Protein AF-A0A7C4B8Q1-F1 (afdb_monomer)

Sequence (173 aa):
MIAVSVLEEVEELIRGVEERVKRLASPLPQEGLSNAGFVDGSYALEERRGAYLLALSVSSVVYGEGRVEKILPGSSRPLLWLLVPKSHGESRAGQLMTMLELLAAVDLVRRGLDAVVLDGSFTSEMMVPFGHARDVHEEAARLAGFRVEAAEEAGEKIYSFTVEAASRGEPLS

Foldseek 3Di:
DVVVVLVVVLVVLVVVVVVVCVVVDDDQDPVDFQKEKEKEKDKDWDDDDQKIWIWIFMWMWMDHPNDIDTDGPTPVDTDIDIGPRCPPVVLVNVVVNLVVRVVVQVVVVVVVGSYYHYPDDPSVSSCSCVPCVVVCVVVVCVVVVNPVVVVVVVVVVVVVVVVVCVVVVHDDD

pLDDT: mean 76.11, std 16.36, range [43.06, 96.5]

Structure (mmCIF, N/CA/C/O backbone):
data_AF-A0A7C4B8Q1-F1
#
_entry.id   AF-A0A7C4B8Q1-F1
#
loop_
_atom_site.group_PDB
_atom_site.id
_atom_site.type_symbol
_atom_site.label_atom_id
_atom_site.label_alt_id
_atom_site.label_comp_id
_atom_site.label_asym_id
_atom_site.label_entity_id
_atom_site.label_seq_id
_atom_site.pdbx_PDB_ins_code
_atom_site.Cartn_x
_atom_site.Cartn_y
_atom_site.Cartn_z
_atom_site.occupancy
_atom_site.B_iso_or_equiv
_atom_site.auth_seq_id
_atom_site.auth_comp_id
_atom_site.auth_asym_id
_atom_site.auth_atom_id
_atom_site.pdbx_PDB_model_num
ATOM 1 N N . MET A 1 1 ? 18.838 22.774 -14.726 1.00 44.06 1 MET A N 1
ATOM 2 C CA . MET A 1 1 ? 17.470 23.256 -15.012 1.00 44.06 1 MET A CA 1
ATOM 3 C C . MET A 1 1 ? 16.432 22.142 -14.937 1.00 44.06 1 MET A C 1
ATOM 5 O O . MET A 1 1 ? 15.428 22.378 -14.298 1.00 44.06 1 MET A O 1
ATOM 9 N N . ILE A 1 2 ? 16.684 20.934 -15.461 1.00 45.56 2 ILE A N 1
ATOM 10 C CA . ILE A 1 2 ? 15.725 19.802 -15.417 1.00 45.56 2 ILE A CA 1
ATOM 11 C C . ILE A 1 2 ? 15.373 19.348 -13.981 1.00 45.56 2 ILE A C 1
ATOM 13 O O . ILE A 1 2 ? 14.226 19.062 -13.683 1.00 45.56 2 ILE A O 1
ATOM 17 N N . ALA A 1 3 ? 16.336 19.338 -13.055 1.00 49.22 3 ALA A N 1
ATOM 18 C CA . ALA A 1 3 ? 16.083 18.903 -11.675 1.00 49.22 3 ALA A CA 1
ATOM 19 C C . ALA A 1 3 ? 15.172 19.848 -10.862 1.00 49.22 3 ALA A C 1
ATOM 21 O O . ALA A 1 3 ? 14.609 19.423 -9.861 1.00 49.22 3 ALA A O 1
ATOM 22 N N . VAL A 1 4 ? 15.046 21.117 -11.270 1.00 55.59 4 VAL A N 1
ATOM 23 C CA . VAL A 1 4 ? 14.194 22.099 -10.576 1.00 55.59 4 VAL A CA 1
ATOM 24 C C . VAL A 1 4 ? 12.736 21.925 -11.003 1.00 55.59 4 VAL A C 1
ATOM 26 O O . VAL A 1 4 ? 11.869 21.893 -10.141 1.00 55.59 4 VAL A O 1
ATOM 29 N N . SER A 1 5 ? 12.478 21.692 -12.295 1.00 68.25 5 SER A N 1
ATOM 30 C CA . SER A 1 5 ? 11.112 21.488 -12.796 1.00 68.25 5 SER A CA 1
ATOM 31 C C . SER A 1 5 ? 10.481 20.191 -12.283 1.00 68.25 5 SER A C 1
ATOM 33 O O . SER A 1 5 ? 9.308 20.175 -11.940 1.00 68.25 5 SER A O 1
ATOM 35 N N . VAL A 1 6 ? 11.263 19.111 -12.158 1.00 65.88 6 VAL A N 1
ATOM 36 C CA . VAL A 1 6 ? 10.760 17.839 -11.605 1.00 65.88 6 VAL A CA 1
ATOM 37 C C . VAL A 1 6 ? 10.381 17.985 -10.130 1.00 65.88 6 VAL A C 1
ATOM 39 O O . VAL A 1 6 ? 9.391 17.408 -9.694 1.00 65.88 6 VAL A O 1
ATOM 42 N N . LEU A 1 7 ? 11.145 18.762 -9.355 1.00 70.38 7 LEU A N 1
ATOM 43 C CA . LEU A 1 7 ? 10.826 19.009 -7.949 1.00 70.38 7 LEU A CA 1
ATOM 44 C C . LEU A 1 7 ? 9.509 19.789 -7.810 1.00 70.38 7 LEU A C 1
ATOM 46 O O . LEU A 1 7 ? 8.666 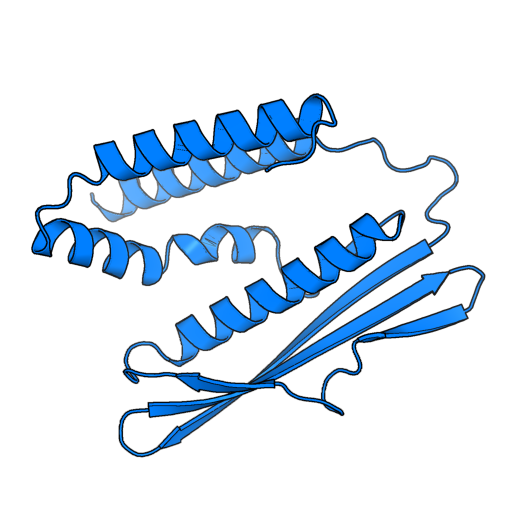19.419 -6.999 1.00 70.38 7 LEU A O 1
ATOM 50 N N . GLU A 1 8 ? 9.324 20.824 -8.631 1.00 77.75 8 GLU A N 1
ATOM 51 C CA . GLU A 1 8 ? 8.102 21.636 -8.658 1.00 77.75 8 GLU A CA 1
ATOM 52 C C . GLU A 1 8 ? 6.870 20.788 -9.024 1.00 77.75 8 GLU A C 1
ATOM 54 O O . GLU A 1 8 ? 5.860 20.844 -8.326 1.00 77.75 8 GLU A O 1
ATOM 59 N N . GLU A 1 9 ? 6.976 19.921 -10.036 1.00 74.50 9 GLU A N 1
ATOM 60 C CA . GLU A 1 9 ? 5.899 18.992 -10.413 1.00 74.50 9 GLU A CA 1
ATOM 61 C C . GLU A 1 9 ? 5.556 17.987 -9.300 1.00 74.50 9 GLU A C 1
ATOM 63 O O . GLU A 1 9 ? 4.383 17.684 -9.066 1.00 74.50 9 GLU A O 1
ATOM 68 N N . VAL A 1 10 ? 6.566 17.460 -8.598 1.00 71.25 10 VAL A N 1
ATOM 69 C CA . VAL A 1 10 ? 6.362 16.542 -7.464 1.00 71.25 10 VAL A CA 1
ATOM 70 C C . VAL A 1 10 ? 5.625 17.248 -6.330 1.00 71.25 10 VAL A C 1
ATOM 72 O O . VAL A 1 10 ? 4.672 16.697 -5.776 1.00 71.25 10 VAL A O 1
ATOM 75 N N . GLU A 1 11 ? 6.040 18.466 -5.986 1.00 79.88 11 GLU A N 1
ATOM 76 C CA . GLU A 1 11 ? 5.393 19.256 -4.940 1.00 79.88 11 GLU A CA 1
ATOM 77 C C . GLU A 1 11 ? 3.940 19.592 -5.290 1.00 79.88 11 GLU A C 1
ATOM 79 O O . GLU A 1 11 ? 3.065 19.503 -4.424 1.00 79.88 11 GLU A O 1
ATOM 84 N N . GLU A 1 12 ? 3.664 19.945 -6.548 1.00 81.94 12 GLU A N 1
ATOM 85 C CA . GLU A 1 12 ? 2.303 20.200 -7.022 1.00 81.94 12 GLU A CA 1
ATOM 86 C C . GLU A 1 12 ? 1.428 18.946 -6.955 1.00 81.94 12 GLU A C 1
ATOM 88 O O . GLU A 1 12 ? 0.301 19.021 -6.456 1.00 81.94 12 GLU A O 1
ATOM 93 N N . LEU A 1 13 ? 1.947 17.784 -7.369 1.00 77.44 13 LEU A N 1
ATOM 94 C CA . LEU A 1 13 ? 1.202 16.530 -7.283 1.00 77.44 13 LEU A CA 1
ATOM 95 C C . LEU A 1 13 ? 0.893 16.160 -5.829 1.00 77.44 13 LEU A C 1
ATOM 97 O O . LEU A 1 13 ? -0.260 15.870 -5.505 1.00 77.44 13 LEU A O 1
ATOM 101 N N . ILE A 1 14 ? 1.898 16.193 -4.944 1.00 77.00 14 ILE A N 1
ATOM 102 C CA . ILE A 1 14 ? 1.715 15.878 -3.520 1.00 77.00 14 ILE A CA 1
ATOM 103 C C . ILE A 1 14 ? 0.656 16.803 -2.923 1.00 77.00 14 ILE A C 1
ATOM 105 O O . ILE A 1 14 ? -0.288 16.329 -2.292 1.00 77.00 14 ILE A O 1
ATOM 109 N N . ARG A 1 15 ? 0.757 18.112 -3.181 1.00 81.75 15 ARG A N 1
ATOM 110 C CA . ARG A 1 15 ? -0.214 19.097 -2.694 1.00 81.75 15 ARG A CA 1
ATOM 111 C C . ARG A 1 15 ? -1.620 18.810 -3.220 1.00 81.75 15 ARG A C 1
ATOM 113 O O . ARG A 1 15 ? -2.575 18.826 -2.445 1.00 81.75 15 ARG A O 1
ATOM 120 N N . GLY A 1 16 ? -1.751 18.486 -4.506 1.00 81.88 16 GLY A N 1
ATOM 121 C CA . GLY A 1 16 ? -3.029 18.131 -5.122 1.00 81.88 16 GLY A CA 1
ATOM 122 C C . GLY A 1 16 ? -3.662 16.881 -4.502 1.00 81.88 16 GLY A C 1
ATOM 123 O O . GLY A 1 16 ? -4.867 16.863 -4.225 1.00 81.88 16 GLY A O 1
ATOM 124 N N . VAL A 1 17 ? -2.857 15.851 -4.222 1.00 75.88 17 VAL A N 1
ATOM 125 C CA . VAL A 1 17 ? -3.317 14.641 -3.527 1.00 75.88 17 VAL A CA 1
ATOM 126 C C . VAL A 1 17 ? -3.723 14.962 -2.091 1.00 75.88 17 VAL A C 1
ATOM 128 O O . VAL A 1 17 ? -4.809 14.563 -1.677 1.00 75.88 17 VAL A O 1
ATOM 131 N N . GLU A 1 18 ? -2.923 15.719 -1.340 1.00 79.69 18 GLU A N 1
ATOM 132 C CA . GLU A 1 18 ? -3.249 16.109 0.037 1.00 79.69 18 GLU A CA 1
ATOM 133 C C . GLU A 1 18 ? -4.562 16.893 0.126 1.00 79.69 18 GLU A C 1
ATOM 135 O O . GLU A 1 18 ? -5.408 16.608 0.976 1.00 79.69 18 GLU A O 1
ATOM 140 N N . GLU A 1 19 ? -4.769 17.870 -0.758 1.00 84.00 19 GLU A N 1
ATOM 141 C CA . GLU A 1 19 ? -6.019 18.633 -0.828 1.00 84.00 19 GLU A CA 1
ATOM 142 C C . GLU A 1 19 ? -7.214 17.743 -1.149 1.00 84.00 19 GLU A C 1
ATOM 144 O O . GLU A 1 19 ? -8.327 17.944 -0.655 1.00 84.00 19 GLU A O 1
ATOM 149 N N . ARG A 1 20 ? -7.004 16.735 -1.990 1.00 77.50 20 ARG A N 1
ATOM 150 C CA . ARG A 1 20 ? -8.047 15.779 -2.324 1.00 77.50 20 ARG A CA 1
ATOM 151 C C . ARG A 1 20 ? -8.360 14.836 -1.171 1.00 77.50 20 ARG A C 1
ATOM 153 O O . ARG A 1 20 ? -9.536 14.627 -0.886 1.00 77.50 20 ARG A O 1
ATOM 160 N N . VAL A 1 21 ? -7.341 14.328 -0.484 1.00 78.06 21 VAL A N 1
ATOM 161 C CA . VAL A 1 21 ? -7.503 13.531 0.736 1.00 78.06 21 VAL A CA 1
ATOM 162 C C . VAL A 1 21 ? -8.264 14.344 1.775 1.00 78.06 21 VAL A C 1
ATOM 164 O O . VAL A 1 21 ? -9.251 13.850 2.299 1.00 78.06 21 VAL A O 1
ATOM 167 N N . LYS A 1 22 ? -7.912 15.617 1.996 1.00 80.19 22 LYS A N 1
ATOM 168 C CA . LYS A 1 22 ? -8.648 16.509 2.911 1.00 80.19 22 LYS A CA 1
ATOM 169 C C . LYS A 1 22 ? -10.127 16.662 2.549 1.00 80.19 22 LYS A C 1
ATOM 171 O O . LYS A 1 22 ? -10.952 16.752 3.449 1.00 80.19 22 LYS A O 1
ATOM 176 N N . ARG A 1 23 ? -10.470 16.691 1.256 1.00 81.94 23 ARG A N 1
ATOM 177 C CA . ARG A 1 23 ? -11.867 16.781 0.788 1.00 81.94 23 ARG A CA 1
ATOM 178 C C . ARG A 1 23 ? -12.656 15.483 0.966 1.00 81.94 23 ARG A C 1
ATOM 180 O O . ARG A 1 23 ? -13.868 15.545 1.136 1.00 81.94 23 ARG A O 1
ATOM 187 N N . LEU A 1 24 ? -11.989 14.335 0.879 1.00 78.25 24 LEU A N 1
ATOM 188 C CA . LEU A 1 24 ? -12.612 13.011 0.992 1.00 78.25 24 LEU A CA 1
ATOM 189 C C . LEU A 1 24 ? -12.593 12.465 2.426 1.00 78.25 24 LEU A C 1
ATOM 191 O O . LEU A 1 24 ? -13.387 11.589 2.762 1.00 78.25 24 LEU A O 1
ATOM 195 N N . ALA A 1 25 ? -11.680 12.957 3.260 1.00 73.81 25 ALA A N 1
ATOM 196 C CA . ALA A 1 25 ? -11.513 12.514 4.629 1.00 73.81 25 ALA A CA 1
ATOM 197 C C . ALA A 1 25 ? -12.728 12.906 5.472 1.00 73.81 25 ALA A C 1
ATOM 199 O O . ALA A 1 25 ? -13.145 14.063 5.509 1.00 73.81 25 ALA A O 1
ATOM 200 N N . SER A 1 26 ? -13.265 11.925 6.192 1.00 69.25 26 SER A N 1
ATOM 201 C CA . SER A 1 26 ? -14.228 12.180 7.257 1.00 69.25 26 SER A CA 1
ATOM 202 C C . SER A 1 26 ? -13.481 12.458 8.566 1.00 69.25 26 SER A C 1
ATOM 204 O O . SER A 1 26 ? -12.404 11.894 8.780 1.00 69.25 26 SER A O 1
ATOM 206 N N . PRO A 1 27 ? -14.015 13.318 9.450 1.00 69.69 27 PRO A N 1
ATOM 207 C CA . PRO A 1 27 ? -13.464 13.491 10.788 1.00 69.69 27 PRO A CA 1
ATOM 208 C C . PRO A 1 27 ? -13.384 12.146 11.515 1.00 69.69 27 PRO A C 1
ATOM 210 O O . PRO A 1 27 ? -14.305 11.335 11.412 1.00 69.69 27 PRO A O 1
ATOM 213 N N . LEU A 1 28 ? -12.307 11.929 12.271 1.00 66.25 28 LEU A N 1
ATOM 214 C CA . LEU A 1 28 ? -12.210 10.758 13.139 1.00 66.25 28 LEU A CA 1
ATOM 215 C C . LEU A 1 28 ? -13.321 10.791 14.207 1.00 66.25 28 LEU A C 1
ATOM 217 O O . LEU A 1 28 ? -13.687 11.881 14.667 1.00 66.25 28 LEU A O 1
ATOM 221 N N . PRO A 1 29 ? -13.837 9.625 14.635 1.00 67.69 29 PRO A N 1
ATOM 222 C CA . PRO A 1 29 ? -14.802 9.552 15.725 1.00 67.69 29 PRO A CA 1
ATOM 223 C C . PRO A 1 29 ? -14.253 10.211 16.999 1.00 67.69 29 PRO A C 1
ATOM 225 O O . PRO A 1 29 ? -13.115 9.963 17.397 1.00 67.69 29 PRO A O 1
ATOM 228 N N . GLN A 1 30 ? -15.066 11.035 17.670 1.00 66.38 30 GLN A N 1
ATOM 229 C CA . GLN A 1 30 ? -14.659 11.693 18.923 1.00 66.38 30 GLN A CA 1
ATOM 230 C C . GLN A 1 30 ? -14.524 10.715 20.101 1.00 66.38 30 GLN A C 1
ATOM 232 O O . GLN A 1 30 ? -13.825 11.009 21.067 1.00 66.38 30 GLN A O 1
ATOM 237 N N . GLU A 1 31 ? -15.170 9.553 20.011 1.00 73.25 31 GLU A N 1
ATOM 238 C CA . GLU A 1 31 ? -15.180 8.505 21.039 1.00 73.25 31 GLU A CA 1
ATOM 239 C C . GLU A 1 31 ? -13.924 7.611 20.996 1.00 73.25 31 GLU A C 1
ATOM 241 O O . GLU A 1 31 ? -13.748 6.740 21.847 1.00 73.25 31 GLU A O 1
ATOM 246 N N . GLY A 1 32 ? -13.015 7.863 20.046 1.00 72.12 32 GLY A N 1
ATOM 247 C CA . GLY A 1 32 ? -11.850 7.024 19.777 1.00 72.12 32 GLY A CA 1
ATOM 248 C C . GLY A 1 32 ? -12.134 5.934 18.742 1.00 72.12 32 GLY A C 1
ATOM 249 O O . GLY A 1 32 ? -13.241 5.809 18.225 1.00 72.12 32 GLY A O 1
ATOM 250 N N . LEU A 1 33 ? -11.098 5.167 18.402 1.00 79.81 33 LEU A N 1
ATOM 251 C CA . LEU A 1 33 ? -11.187 4.067 17.439 1.00 79.81 33 LEU A CA 1
ATOM 252 C C . LEU A 1 33 ? -11.699 2.811 18.155 1.00 79.81 33 LEU A C 1
ATOM 254 O O . LEU A 1 33 ? -11.077 2.356 19.117 1.00 79.81 33 LEU A O 1
ATOM 258 N N . SER A 1 34 ? -12.811 2.247 17.685 1.00 84.94 34 SER A N 1
ATOM 259 C CA . SER A 1 34 ? -13.374 0.993 18.203 1.00 84.94 34 SER A CA 1
ATOM 260 C C . SER A 1 34 ? -12.674 -0.218 17.595 1.00 84.94 34 SER A C 1
ATOM 262 O O . SER A 1 34 ? -12.496 -1.246 18.256 1.00 84.94 34 SER A O 1
ATOM 264 N N . ASN A 1 35 ? -12.253 -0.089 16.337 1.00 90.38 35 ASN A N 1
ATOM 265 C CA . ASN A 1 35 ? -11.449 -1.078 15.644 1.00 90.38 35 ASN A CA 1
ATOM 266 C C . ASN A 1 35 ? -10.384 -0.412 14.750 1.00 90.38 35 ASN A C 1
ATOM 268 O O . ASN A 1 35 ? -10.514 0.728 14.310 1.00 90.38 35 ASN A O 1
ATOM 272 N N . ALA A 1 36 ? -9.281 -1.116 14.518 1.00 93.25 36 ALA A N 1
ATOM 273 C CA . ALA A 1 36 ? -8.200 -0.642 13.666 1.00 93.25 36 ALA A CA 1
ATOM 274 C C . ALA A 1 36 ? -7.542 -1.804 12.926 1.00 93.25 36 ALA A C 1
ATOM 276 O O . ALA A 1 36 ? -7.343 -2.888 13.478 1.00 93.25 36 ALA A O 1
ATOM 277 N N . GLY A 1 37 ? -7.204 -1.564 11.667 1.00 95.19 37 GLY A N 1
ATOM 278 C CA . GLY A 1 37 ? -6.475 -2.483 10.811 1.00 95.19 37 GLY A CA 1
ATOM 279 C C . GLY A 1 37 ? -5.000 -2.133 10.775 1.00 95.19 37 GLY A C 1
ATOM 280 O O . GLY A 1 37 ? -4.648 -0.959 10.766 1.00 95.19 37 GLY A O 1
ATOM 281 N N . PHE A 1 38 ? -4.144 -3.140 10.704 1.00 95.38 38 PHE A N 1
ATOM 282 C CA . PHE A 1 38 ? -2.709 -2.973 10.504 1.00 95.38 38 PHE A CA 1
ATOM 283 C C . PHE A 1 38 ? -2.295 -3.857 9.341 1.00 95.38 38 PHE A C 1
ATOM 285 O O . PHE A 1 38 ? -2.650 -5.040 9.315 1.00 95.38 38 PHE A O 1
ATOM 292 N N . VAL A 1 39 ? -1.579 -3.284 8.382 1.00 96.50 39 VAL A N 1
ATOM 293 C CA . VAL A 1 39 ? -1.104 -3.979 7.188 1.00 96.50 39 VAL A CA 1
ATOM 294 C C . VAL A 1 39 ? 0.395 -3.777 7.076 1.00 96.50 39 VAL A C 1
ATOM 296 O O . VAL A 1 39 ? 0.888 -2.662 7.223 1.00 96.50 39 VAL A O 1
ATOM 299 N N . ASP A 1 40 ? 1.085 -4.874 6.802 1.00 95.12 40 ASP A N 1
ATOM 300 C CA . ASP A 1 40 ? 2.517 -4.902 6.543 1.00 95.12 40 ASP A CA 1
ATOM 301 C C . ASP A 1 40 ? 2.804 -5.978 5.490 1.00 95.12 40 ASP A C 1
ATOM 303 O O . ASP A 1 40 ? 2.099 -6.996 5.390 1.00 95.12 40 ASP A O 1
ATOM 307 N N . GLY A 1 41 ? 3.827 -5.749 4.685 1.00 93.56 41 GLY A N 1
ATOM 308 C CA . GLY A 1 41 ? 4.216 -6.612 3.598 1.00 93.56 41 GLY A CA 1
ATOM 309 C C . GLY A 1 41 ? 5.720 -6.799 3.515 1.00 93.56 41 GLY A C 1
ATOM 310 O O . GLY A 1 41 ? 6.544 -6.032 3.995 1.00 93.56 41 GLY A O 1
ATOM 311 N N . SER A 1 42 ? 6.106 -7.917 2.922 1.00 93.94 42 SER A N 1
ATOM 312 C CA . SER A 1 42 ? 7.507 -8.222 2.669 1.00 93.94 42 SER A CA 1
ATOM 313 C C . SER A 1 42 ? 7.639 -9.061 1.419 1.00 93.94 42 SER A C 1
ATOM 315 O O . SER A 1 42 ? 6.749 -9.839 1.053 1.00 93.94 42 SER A O 1
ATOM 317 N N . TYR A 1 43 ? 8.787 -8.924 0.769 1.00 94.56 43 TYR A N 1
ATOM 318 C CA . TYR A 1 43 ? 9.102 -9.705 -0.407 1.00 94.56 43 TYR A CA 1
ATOM 319 C C . TYR A 1 43 ? 10.539 -10.213 -0.385 1.00 94.56 43 TYR A C 1
ATOM 321 O O . TYR A 1 43 ? 11.431 -9.613 0.210 1.00 94.56 43 TYR A O 1
ATOM 329 N N . ALA A 1 44 ? 10.751 -11.339 -1.059 1.00 94.75 44 ALA A N 1
ATOM 330 C CA . ALA A 1 44 ? 12.063 -11.893 -1.349 1.00 94.75 44 ALA A CA 1
ATOM 331 C C . ALA A 1 44 ? 12.228 -12.019 -2.864 1.00 94.75 44 ALA A C 1
ATOM 333 O O . ALA A 1 44 ? 11.320 -12.474 -3.563 1.00 94.75 44 ALA A O 1
ATOM 334 N N . LEU A 1 45 ? 13.395 -11.625 -3.363 1.00 93.75 45 LEU A N 1
ATOM 335 C CA . LEU A 1 45 ? 13.719 -11.590 -4.783 1.00 93.75 45 LEU A CA 1
ATOM 336 C C . LEU A 1 45 ? 14.973 -12.433 -5.040 1.00 93.75 45 LEU A C 1
ATOM 338 O O . LEU A 1 45 ? 15.994 -12.221 -4.396 1.00 93.75 45 LEU A O 1
ATOM 342 N N . GLU A 1 46 ? 14.909 -13.360 -5.996 1.00 94.44 46 GLU A N 1
ATOM 343 C CA . GLU A 1 46 ? 16.046 -14.191 -6.416 1.00 94.44 46 GLU A CA 1
ATOM 344 C C . GLU A 1 46 ? 16.236 -14.093 -7.937 1.00 94.44 46 GLU A C 1
ATOM 346 O O . GLU A 1 46 ? 15.329 -14.418 -8.710 1.00 94.44 46 GLU A O 1
ATOM 351 N N . GLU A 1 47 ? 17.420 -13.675 -8.399 1.00 90.25 47 GLU A N 1
ATOM 352 C CA . GLU A 1 47 ? 17.720 -13.624 -9.838 1.00 90.25 47 GLU A CA 1
ATOM 353 C C . GLU A 1 47 ? 17.961 -15.030 -10.400 1.00 90.25 47 GLU A C 1
ATOM 355 O O . GLU A 1 47 ? 18.790 -15.802 -9.911 1.00 90.25 47 GLU A O 1
ATOM 360 N N . ARG A 1 48 ? 17.281 -15.359 -11.502 1.00 85.50 48 ARG A N 1
ATOM 361 C CA . ARG A 1 48 ? 17.479 -16.601 -12.253 1.00 85.50 48 ARG A CA 1
ATOM 362 C C . ARG A 1 48 ? 17.457 -16.325 -13.753 1.00 85.50 48 ARG A C 1
ATOM 364 O O . ARG A 1 48 ? 16.416 -16.019 -14.319 1.00 85.50 48 ARG A O 1
ATOM 371 N N . ARG A 1 49 ? 18.605 -16.513 -14.419 1.00 79.50 49 ARG A N 1
ATOM 372 C CA . ARG A 1 49 ? 18.734 -16.584 -15.894 1.00 79.50 49 ARG A CA 1
ATOM 373 C C . ARG A 1 49 ? 17.940 -15.500 -16.655 1.00 79.50 49 ARG A C 1
ATOM 375 O O . ARG A 1 49 ? 17.201 -15.814 -17.580 1.00 79.50 49 ARG A O 1
ATOM 382 N N . GLY A 1 50 ? 18.095 -14.227 -16.283 1.00 78.38 50 GLY A N 1
ATOM 383 C CA . GLY A 1 50 ? 17.436 -13.115 -16.989 1.00 78.38 50 GLY A CA 1
ATOM 384 C C . GLY A 1 50 ? 16.022 -12.769 -16.505 1.00 78.38 50 GLY A C 1
ATOM 385 O O . GLY A 1 50 ? 15.408 -11.855 -17.056 1.00 78.38 50 GLY A O 1
ATOM 386 N N . ALA A 1 51 ? 15.535 -13.452 -15.471 1.00 85.12 51 ALA A N 1
ATOM 387 C CA . ALA A 1 51 ? 14.284 -13.187 -14.770 1.00 85.12 51 ALA A CA 1
ATOM 388 C C . ALA A 1 51 ? 14.532 -13.076 -13.259 1.00 85.12 51 ALA A C 1
ATOM 390 O O . ALA A 1 51 ? 15.573 -13.512 -12.763 1.00 85.12 51 ALA A O 1
ATOM 391 N N . TYR A 1 52 ? 13.550 -12.559 -12.527 1.00 88.31 52 TYR A N 1
ATOM 392 C CA . TYR A 1 52 ? 13.500 -12.701 -11.076 1.00 88.31 52 TYR A CA 1
ATOM 393 C C . TYR A 1 52 ? 12.375 -13.644 -10.658 1.00 88.31 52 TYR A C 1
ATOM 395 O O . TYR A 1 52 ? 11.254 -13.553 -11.162 1.00 88.31 52 TYR A O 1
ATOM 403 N N . LEU A 1 53 ? 12.678 -14.532 -9.715 1.00 93.94 53 LEU A N 1
ATOM 404 C CA . LEU A 1 53 ? 11.677 -15.234 -8.927 1.00 93.94 53 LEU A CA 1
ATOM 405 C C . LEU A 1 53 ? 11.369 -14.377 -7.700 1.00 93.94 53 LEU A C 1
ATOM 407 O O . LEU A 1 53 ? 12.268 -14.042 -6.931 1.00 93.94 53 LEU A O 1
ATOM 411 N N . LEU A 1 54 ? 10.103 -14.020 -7.545 1.00 94.94 54 LEU A N 1
ATOM 412 C CA . LEU A 1 54 ? 9.611 -13.132 -6.507 1.00 94.94 54 LEU A CA 1
ATOM 413 C C . LEU A 1 54 ? 8.657 -13.908 -5.597 1.00 94.94 54 LEU A C 1
ATOM 415 O O . LEU A 1 54 ? 7.750 -14.587 -6.077 1.00 94.94 54 LEU A O 1
ATOM 419 N N . ALA A 1 55 ? 8.860 -13.803 -4.289 1.00 95.75 55 ALA A N 1
ATOM 420 C CA . ALA A 1 55 ? 7.919 -14.259 -3.276 1.00 95.75 55 ALA A CA 1
ATOM 421 C C . ALA A 1 55 ? 7.410 -13.035 -2.513 1.00 95.75 55 ALA A C 1
ATOM 423 O O . ALA A 1 55 ? 8.203 -12.342 -1.886 1.00 95.75 55 ALA A O 1
ATOM 424 N N . LEU A 1 56 ? 6.108 -12.768 -2.586 1.00 94.94 56 LEU A N 1
ATOM 425 C CA . LEU A 1 56 ? 5.434 -11.640 -1.937 1.00 94.94 56 LEU A CA 1
ATOM 426 C C . LEU A 1 56 ? 4.569 -12.152 -0.790 1.00 94.94 56 LEU A C 1
ATOM 428 O O . LEU A 1 56 ? 3.944 -13.209 -0.894 1.00 94.94 56 LEU A O 1
ATOM 432 N N . SER A 1 57 ? 4.481 -11.394 0.291 1.00 95.50 57 SER A N 1
ATOM 433 C CA . SER A 1 57 ? 3.664 -11.735 1.448 1.00 95.50 57 SER A CA 1
ATOM 434 C C . SER A 1 57 ? 3.078 -10.467 2.048 1.00 95.50 57 SER A C 1
ATOM 436 O O . SER A 1 57 ? 3.832 -9.631 2.524 1.00 95.50 57 SER A O 1
ATOM 438 N N . VAL A 1 58 ? 1.748 -10.379 2.121 1.00 95.19 58 VAL A N 1
ATOM 439 C CA . VAL A 1 58 ? 1.047 -9.357 2.913 1.00 95.19 58 VAL A CA 1
ATOM 440 C C . VAL A 1 58 ? 0.443 -10.008 4.146 1.00 95.19 58 VAL A C 1
ATOM 442 O O . VAL A 1 58 ? -0.260 -11.020 4.050 1.00 95.19 58 VAL A O 1
ATOM 445 N N . SER A 1 59 ? 0.696 -9.416 5.305 1.00 95.06 59 SER A N 1
ATOM 446 C CA . SER A 1 59 ? 0.036 -9.739 6.559 1.00 95.06 59 SER A CA 1
ATOM 447 C C . SER A 1 59 ? -0.886 -8.592 6.944 1.00 95.06 59 SER A C 1
ATOM 449 O O . SER A 1 59 ? -0.536 -7.423 6.819 1.00 95.06 59 SER A O 1
ATOM 451 N N . SER A 1 60 ? -2.066 -8.928 7.451 1.00 95.38 60 SER A N 1
ATOM 452 C CA . SER A 1 60 ? -2.943 -7.930 8.040 1.00 95.38 60 SER A CA 1
ATOM 453 C C . SER A 1 60 ? -3.643 -8.466 9.272 1.00 95.38 60 SER A C 1
ATOM 455 O O . SER A 1 6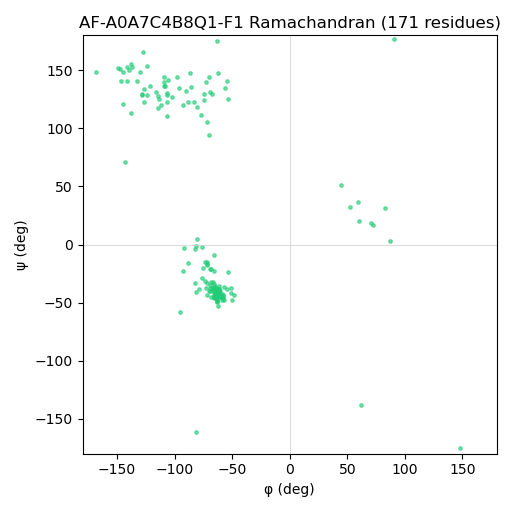0 ? -4.035 -9.639 9.337 1.00 95.38 60 SER A O 1
ATOM 457 N N . VAL A 1 61 ? -3.770 -7.597 10.267 1.00 95.19 61 VAL A N 1
ATOM 458 C CA . VAL A 1 61 ? -4.446 -7.889 11.528 1.00 95.19 61 VAL A CA 1
ATOM 459 C C . VAL A 1 61 ? -5.454 -6.797 11.840 1.00 95.19 61 VAL A C 1
ATOM 461 O O . VAL A 1 61 ? -5.261 -5.636 11.486 1.00 95.19 61 VAL A O 1
ATOM 464 N N . VAL A 1 62 ? -6.532 -7.180 12.509 1.00 95.75 62 VAL A N 1
ATOM 465 C CA . VAL A 1 62 ? -7.558 -6.271 13.008 1.00 95.75 62 VAL A CA 1
ATOM 466 C C . VAL A 1 62 ? -7.535 -6.331 14.522 1.00 95.75 62 VAL A C 1
ATOM 468 O O . VAL A 1 62 ? -7.587 -7.412 15.107 1.00 95.75 62 VAL A O 1
ATOM 471 N N . TYR A 1 63 ? -7.444 -5.167 15.150 1.00 92.44 63 TYR A N 1
ATOM 472 C CA . TYR A 1 63 ? -7.637 -5.004 16.578 1.00 92.44 63 TYR A CA 1
ATOM 473 C C . TYR A 1 63 ? -9.023 -4.416 16.829 1.00 92.44 63 TYR A C 1
ATOM 475 O O . TYR A 1 63 ? -9.357 -3.379 16.265 1.00 92.44 63 TYR A O 1
ATOM 483 N N . GLY A 1 64 ? -9.820 -5.062 17.674 1.00 90.75 64 GLY A N 1
ATOM 484 C CA . GLY A 1 64 ? -11.155 -4.598 18.053 1.00 90.75 64 GLY A CA 1
ATOM 485 C C . GLY A 1 64 ? -11.683 -5.391 19.243 1.00 90.75 64 GLY A C 1
ATOM 486 O O . GLY A 1 64 ? -11.311 -6.549 19.428 1.00 90.75 64 GLY A O 1
ATOM 487 N N . GLU A 1 65 ? -12.497 -4.759 20.093 1.00 86.38 65 GLU A N 1
ATOM 488 C CA . GLU A 1 65 ? -13.097 -5.400 21.283 1.00 86.38 65 GLU A CA 1
ATOM 489 C C . GLU A 1 65 ? -12.070 -6.109 22.201 1.00 86.38 65 GLU A C 1
ATOM 491 O O . GLU A 1 65 ? -12.346 -7.137 22.822 1.00 86.38 65 GLU A O 1
ATOM 496 N N . GLY A 1 66 ? -10.841 -5.580 22.266 1.00 85.06 66 GLY A N 1
ATOM 497 C CA . GLY A 1 66 ? -9.742 -6.156 23.050 1.00 85.06 66 GLY A CA 1
ATOM 498 C C . GLY A 1 66 ? -9.139 -7.442 22.470 1.00 85.06 66 GLY A C 1
ATOM 499 O O . GLY A 1 66 ? -8.458 -8.175 23.189 1.00 85.06 66 GLY A O 1
ATOM 500 N N . ARG A 1 67 ? -9.381 -7.745 21.190 1.00 91.50 67 ARG A N 1
ATOM 501 C CA . ARG A 1 67 ? -8.871 -8.934 20.493 1.00 91.50 67 ARG A CA 1
ATOM 502 C C . ARG A 1 67 ? -8.082 -8.551 19.249 1.00 91.50 67 ARG A C 1
ATOM 504 O O . ARG A 1 67 ? -8.325 -7.511 18.649 1.00 91.50 67 ARG A O 1
ATOM 511 N N . VAL A 1 68 ? -7.153 -9.428 18.868 1.00 92.75 68 VAL A N 1
ATOM 512 C CA . VAL A 1 68 ? -6.421 -9.355 17.599 1.00 92.75 68 VAL A CA 1
ATOM 513 C C . VAL A 1 68 ? -6.862 -10.523 16.727 1.00 92.75 68 VAL A C 1
ATOM 515 O O . VAL A 1 68 ? -6.689 -11.683 17.104 1.00 92.75 68 VAL A O 1
ATOM 518 N N . GLU A 1 69 ? -7.416 -10.218 15.561 1.00 94.00 69 GLU A N 1
ATOM 519 C CA . GLU A 1 69 ? -7.769 -11.190 14.532 1.00 94.00 69 GLU A CA 1
ATOM 520 C C . GLU A 1 69 ? -6.805 -11.066 13.352 1.00 94.00 69 GLU A C 1
ATOM 522 O O . GLU A 1 69 ? -6.489 -9.966 12.903 1.00 94.00 69 GLU A O 1
ATOM 527 N N . LYS A 1 70 ? -6.334 -12.198 12.826 1.00 92.88 70 LYS A N 1
ATOM 528 C CA . LYS A 1 70 ? -5.495 -12.223 11.628 1.00 92.88 70 LYS A CA 1
ATOM 529 C C . LYS A 1 70 ? -6.366 -12.406 10.388 1.00 92.88 70 LYS A C 1
ATOM 531 O O . LYS A 1 70 ? -7.029 -13.431 10.267 1.00 92.88 70 LYS A O 1
ATOM 536 N N . ILE A 1 71 ? -6.313 -11.448 9.462 1.00 93.56 71 ILE A N 1
ATOM 537 C CA . ILE A 1 71 ? -7.096 -11.468 8.219 1.00 93.56 71 ILE A CA 1
ATOM 538 C C . ILE A 1 71 ? -6.265 -12.056 7.083 1.00 93.56 71 ILE A C 1
ATOM 540 O O . ILE A 1 71 ? -6.640 -13.081 6.509 1.00 93.56 71 ILE A O 1
ATOM 544 N N . LEU A 1 72 ? -5.110 -11.451 6.781 1.00 90.75 72 LEU A N 1
ATOM 545 C CA . LEU A 1 72 ? -4.188 -11.993 5.789 1.00 90.75 72 LEU A CA 1
ATOM 546 C C . LEU A 1 72 ? -3.078 -12.823 6.446 1.00 90.75 72 LEU A C 1
ATOM 548 O O . LEU A 1 72 ? -2.487 -12.414 7.448 1.00 90.75 72 LEU A O 1
ATOM 552 N N . PRO A 1 73 ? -2.773 -14.007 5.887 1.00 83.75 73 PRO A N 1
ATOM 553 C CA . PRO A 1 73 ? -1.888 -14.987 6.504 1.00 83.75 73 PRO A CA 1
ATOM 554 C C . PRO A 1 73 ? -0.404 -14.583 6.505 1.00 83.75 73 PRO A C 1
ATOM 556 O O . PRO A 1 73 ? 0.364 -15.155 7.287 1.00 83.75 73 PRO A O 1
ATOM 559 N N . GLY A 1 74 ? 0.012 -13.611 5.692 1.00 88.56 74 GLY A N 1
ATOM 560 C CA . GLY A 1 74 ? 1.422 -13.272 5.523 1.00 88.56 74 GLY A CA 1
ATOM 561 C C . GLY A 1 74 ? 2.225 -14.439 4.951 1.00 88.56 74 GLY A C 1
ATOM 562 O O . GLY A 1 74 ? 1.764 -15.180 4.078 1.00 88.56 74 GLY A O 1
ATOM 563 N N . SER A 1 75 ? 3.421 -14.641 5.500 1.00 83.31 75 SER A N 1
ATOM 564 C CA . SER A 1 75 ? 4.436 -15.552 4.960 1.00 83.31 75 SER A CA 1
ATOM 565 C C . SER A 1 75 ? 4.057 -17.032 4.998 1.00 83.31 75 SER A C 1
ATOM 567 O O . SER A 1 75 ? 4.745 -17.850 4.394 1.00 83.31 75 SER A O 1
ATOM 569 N N . SER A 1 76 ? 2.956 -17.408 5.657 1.00 86.00 76 SER A N 1
ATOM 570 C CA . SER A 1 76 ? 2.454 -18.785 5.610 1.00 86.00 76 SER A CA 1
ATOM 571 C C . SER A 1 76 ? 1.787 -19.139 4.277 1.00 86.00 76 SER A C 1
ATOM 573 O O . SER A 1 76 ? 1.586 -20.322 3.999 1.00 86.00 76 SER A O 1
ATOM 575 N N . ARG A 1 77 ? 1.452 -18.142 3.443 1.00 87.19 77 ARG A N 1
ATOM 576 C CA . ARG A 1 77 ? 0.943 -18.322 2.074 1.00 87.19 77 ARG A CA 1
ATOM 577 C C . ARG A 1 77 ? 1.493 -17.231 1.141 1.00 87.19 77 ARG A C 1
ATOM 579 O O . ARG A 1 77 ? 0.734 -16.346 0.746 1.00 87.19 77 ARG A O 1
ATOM 586 N N . PRO A 1 78 ? 2.793 -17.270 0.794 1.00 91.12 78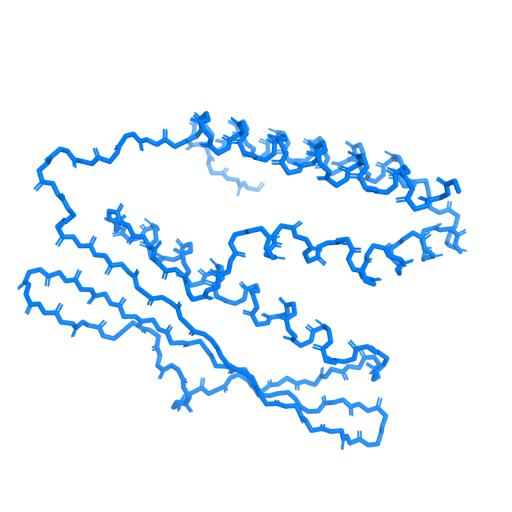 PRO A N 1
ATOM 587 C CA . PRO A 1 78 ? 3.375 -16.266 -0.081 1.00 91.12 78 PRO A CA 1
ATOM 588 C C . PRO A 1 78 ? 2.851 -16.426 -1.513 1.00 91.12 78 PRO A C 1
ATOM 590 O O . PRO A 1 78 ? 2.664 -17.542 -2.005 1.00 91.12 78 PRO A O 1
ATOM 593 N N . LEU A 1 79 ? 2.653 -15.304 -2.199 1.00 92.19 79 LEU A N 1
ATOM 594 C CA . LEU A 1 79 ? 2.393 -15.266 -3.631 1.00 92.19 79 LEU A CA 1
ATOM 595 C C . LEU A 1 79 ? 3.724 -15.396 -4.373 1.00 92.19 79 LEU A C 1
ATOM 597 O O . LEU A 1 79 ? 4.601 -14.543 -4.244 1.00 92.19 79 LEU A O 1
ATOM 601 N N . LEU A 1 80 ? 3.866 -16.459 -5.160 1.00 93.50 80 LEU A N 1
ATOM 602 C CA . LEU A 1 80 ? 5.019 -16.645 -6.035 1.00 93.50 80 LEU A CA 1
ATOM 603 C C . LEU A 1 80 ? 4.740 -16.018 -7.400 1.00 93.50 80 LEU A C 1
ATOM 605 O O . LEU A 1 80 ? 3.695 -16.266 -8.002 1.00 93.50 80 LEU A O 1
ATOM 609 N N . TRP A 1 81 ? 5.691 -15.238 -7.900 1.00 91.94 81 TRP A N 1
ATOM 610 C CA . TRP A 1 81 ? 5.588 -14.539 -9.173 1.00 91.94 81 TRP A CA 1
ATOM 611 C C . TRP A 1 81 ? 6.913 -14.578 -9.939 1.00 91.94 81 TRP A C 1
ATOM 613 O O . TRP A 1 81 ? 7.993 -14.616 -9.350 1.00 91.94 81 TRP A O 1
ATOM 623 N N . LEU A 1 82 ? 6.835 -14.557 -11.269 1.00 90.38 82 LEU A N 1
ATOM 624 C CA . LEU A 1 82 ? 7.998 -14.415 -12.143 1.00 90.38 82 LEU A CA 1
ATOM 625 C C . LEU A 1 82 ? 8.007 -13.018 -12.746 1.00 90.38 82 LEU A C 1
ATOM 627 O O . LEU A 1 82 ? 7.064 -12.613 -13.423 1.00 90.38 82 LEU A O 1
ATOM 631 N N . LEU A 1 83 ? 9.095 -12.289 -12.526 1.00 85.31 83 LEU A N 1
ATOM 632 C CA . LEU A 1 83 ? 9.248 -10.922 -12.994 1.00 85.31 83 LEU A CA 1
ATOM 633 C C . LEU A 1 83 ? 10.230 -10.883 -14.171 1.00 85.31 83 LEU A C 1
ATOM 635 O O . LEU A 1 83 ? 11.428 -11.144 -14.031 1.00 85.31 83 LEU A O 1
ATOM 639 N N . VAL A 1 84 ? 9.679 -10.597 -15.354 1.00 85.19 84 VAL A N 1
ATOM 640 C CA . VAL A 1 84 ? 10.367 -10.587 -16.654 1.00 85.19 84 VAL A CA 1
ATOM 641 C C . VAL A 1 84 ? 10.004 -9.292 -17.399 1.00 85.19 84 VAL A C 1
ATOM 643 O O . VAL A 1 84 ? 8.849 -8.871 -17.313 1.00 85.19 84 VAL A O 1
ATOM 646 N N . PRO A 1 85 ? 10.940 -8.625 -18.109 1.00 76.00 85 PRO A N 1
ATOM 647 C CA . PRO A 1 85 ? 12.396 -8.875 -18.138 1.00 76.00 85 PRO A CA 1
ATOM 648 C C . PRO A 1 85 ? 13.034 -8.651 -16.758 1.00 76.00 85 PRO A C 1
ATOM 650 O O . PRO A 1 85 ? 12.334 -8.218 -15.861 1.00 76.00 85 PRO A O 1
ATOM 653 N N . LYS A 1 86 ? 14.328 -8.916 -16.526 1.00 76.62 86 LYS A N 1
ATOM 654 C CA . LYS A 1 86 ? 14.947 -8.591 -15.218 1.00 76.62 86 LYS A CA 1
ATOM 655 C C . LYS A 1 86 ? 15.169 -7.097 -14.965 1.00 76.62 86 LYS A C 1
ATOM 657 O O . LYS A 1 86 ? 15.432 -6.703 -13.841 1.00 76.62 86 LYS A O 1
ATOM 662 N N . SER A 1 87 ? 15.104 -6.242 -15.978 1.00 74.00 87 SER A N 1
ATOM 663 C CA . SER A 1 87 ? 15.446 -4.823 -15.820 1.00 74.00 87 SER A CA 1
ATOM 664 C C . SER A 1 87 ? 14.649 -4.176 -14.679 1.00 74.00 87 SER A C 1
ATOM 666 O O . SER A 1 87 ? 13.423 -4.271 -14.663 1.00 74.00 87 SER A O 1
ATOM 668 N N . HIS A 1 88 ? 15.328 -3.549 -13.716 1.00 75.12 88 HIS A N 1
ATOM 669 C CA . HIS A 1 88 ? 14.692 -2.840 -12.590 1.00 75.12 88 HIS A CA 1
ATOM 670 C C . HIS A 1 88 ? 13.793 -3.734 -11.722 1.00 75.12 88 HIS A C 1
ATOM 672 O O . HIS A 1 88 ? 12.716 -3.327 -11.284 1.00 75.12 88 HIS A O 1
ATOM 678 N N . GLY A 1 89 ? 14.200 -4.990 -11.525 1.00 80.31 89 GLY A N 1
ATOM 679 C CA . GLY A 1 89 ? 13.375 -5.965 -10.822 1.00 80.31 89 GLY A CA 1
ATOM 680 C C . GLY A 1 89 ? 13.112 -5.640 -9.359 1.00 80.31 89 GLY A C 1
ATOM 681 O O . GLY A 1 89 ? 11.986 -5.829 -8.921 1.00 80.31 89 GLY A O 1
ATOM 682 N N . GLU A 1 90 ? 14.088 -5.085 -8.641 1.00 83.31 90 GLU A N 1
ATOM 683 C CA . GLU A 1 90 ? 13.909 -4.650 -7.247 1.00 83.31 90 GLU A CA 1
ATOM 684 C C . GLU A 1 90 ? 12.866 -3.535 -7.125 1.00 83.31 90 GLU A C 1
ATOM 686 O O . GLU A 1 90 ? 11.925 -3.653 -6.347 1.00 83.31 90 GLU A O 1
ATOM 691 N N . SER A 1 91 ? 12.964 -2.494 -7.960 1.00 81.44 91 SER A N 1
ATOM 692 C CA . SER A 1 91 ? 11.997 -1.388 -7.961 1.00 81.44 91 SER A CA 1
ATOM 693 C C . SER A 1 91 ? 10.581 -1.869 -8.295 1.00 81.44 91 SER A C 1
ATOM 695 O O . SER A 1 91 ? 9.635 -1.516 -7.595 1.00 81.44 91 SER A O 1
ATOM 697 N N . ARG A 1 92 ? 10.426 -2.735 -9.307 1.00 84.06 92 ARG A N 1
ATOM 698 C CA . ARG A 1 92 ? 9.113 -3.300 -9.656 1.00 84.06 92 ARG A CA 1
ATOM 699 C C . ARG A 1 92 ? 8.582 -4.267 -8.599 1.00 84.06 92 ARG A C 1
ATOM 701 O O . ARG A 1 92 ? 7.378 -4.309 -8.383 1.00 84.06 92 ARG A O 1
ATOM 708 N N . ALA A 1 93 ? 9.450 -5.033 -7.941 1.00 89.31 93 ALA A N 1
ATOM 709 C CA . ALA A 1 93 ? 9.057 -5.889 -6.827 1.00 89.31 93 ALA A CA 1
ATOM 710 C C . ALA A 1 93 ? 8.555 -5.059 -5.638 1.00 89.31 93 ALA A C 1
ATOM 712 O O . ALA A 1 93 ? 7.497 -5.374 -5.102 1.00 89.31 93 ALA A O 1
ATOM 713 N N . GLY A 1 94 ? 9.249 -3.966 -5.300 1.00 88.25 94 GLY A N 1
ATOM 714 C CA . GLY A 1 94 ? 8.799 -3.003 -4.293 1.00 88.25 94 GLY A CA 1
ATOM 715 C C . GLY A 1 94 ? 7.444 -2.387 -4.646 1.00 88.25 94 GLY A C 1
ATOM 716 O O . GLY A 1 94 ? 6.527 -2.436 -3.839 1.00 88.25 94 GLY A O 1
ATOM 717 N N . GLN A 1 95 ? 7.270 -1.924 -5.888 1.00 85.62 95 GLN A N 1
ATOM 718 C CA . GLN A 1 95 ? 5.987 -1.395 -6.370 1.00 85.62 95 GLN A CA 1
ATOM 719 C C . GLN A 1 95 ? 4.8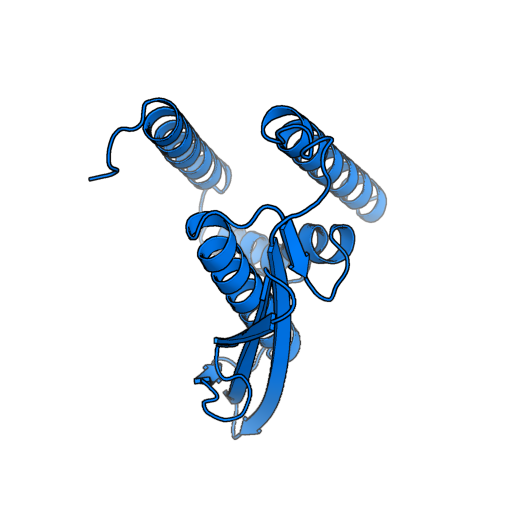46 -2.412 -6.261 1.00 85.62 95 GLN A C 1
ATOM 721 O O . GLN A 1 95 ? 3.751 -2.072 -5.821 1.00 85.62 95 GLN A O 1
ATOM 726 N N . LEU A 1 96 ? 5.090 -3.665 -6.651 1.00 88.50 96 LEU A N 1
ATOM 727 C CA . LEU A 1 96 ? 4.101 -4.733 -6.509 1.00 88.50 96 LEU A CA 1
ATOM 728 C C . LEU A 1 96 ? 3.765 -5.002 -5.038 1.00 88.50 96 LEU A C 1
ATOM 730 O O . LEU A 1 96 ? 2.602 -5.243 -4.727 1.00 88.50 96 LEU A O 1
ATOM 734 N N . MET A 1 97 ? 4.753 -4.947 -4.141 1.00 92.00 97 MET A N 1
ATOM 735 C CA . MET A 1 97 ? 4.540 -5.119 -2.704 1.00 92.00 97 MET A CA 1
ATOM 736 C C . MET A 1 97 ? 3.636 -4.016 -2.139 1.00 92.00 97 MET A C 1
ATOM 738 O O . MET A 1 97 ? 2.576 -4.331 -1.597 1.00 92.00 97 MET A O 1
ATOM 742 N N . THR A 1 98 ? 3.983 -2.751 -2.396 1.00 89.25 98 THR A N 1
ATOM 743 C CA . THR A 1 98 ? 3.166 -1.570 -2.073 1.00 89.25 98 THR A CA 1
ATOM 744 C C . THR A 1 98 ? 1.727 -1.730 -2.571 1.00 89.25 98 THR A C 1
ATOM 746 O O . THR A 1 98 ? 0.765 -1.500 -1.840 1.00 89.25 98 THR A O 1
ATOM 749 N N . MET A 1 99 ? 1.541 -2.146 -3.831 1.00 88.38 99 MET A N 1
ATOM 750 C CA . MET A 1 99 ? 0.201 -2.327 -4.399 1.00 88.38 99 MET A CA 1
ATOM 751 C C . MET A 1 99 ? -0.609 -3.371 -3.624 1.00 88.38 99 MET A C 1
ATOM 753 O O . MET A 1 99 ? -1.803 -3.178 -3.399 1.00 88.38 99 MET A O 1
ATOM 757 N N . LEU A 1 100 ? 0.018 -4.472 -3.206 1.00 92.12 100 LEU A N 1
ATOM 758 C CA . LEU A 1 100 ? -0.654 -5.513 -2.432 1.00 92.12 100 LEU A CA 1
ATOM 759 C C . LEU A 1 100 ? -1.012 -5.042 -1.011 1.00 92.12 100 LEU A C 1
ATOM 761 O O . LEU A 1 100 ? -2.094 -5.380 -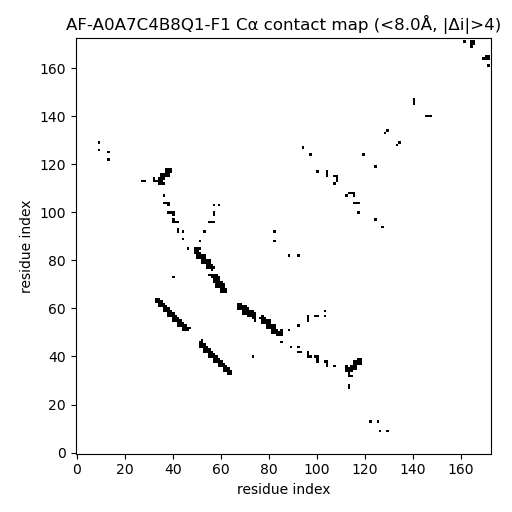0.527 1.00 92.12 100 LEU A O 1
ATOM 765 N N . GLU A 1 101 ? -0.161 -4.246 -0.362 1.00 93.50 101 GLU A N 1
ATOM 766 C CA . GLU A 1 101 ? -0.460 -3.617 0.936 1.00 93.50 101 GLU A CA 1
ATOM 767 C C . GLU A 1 101 ? -1.641 -2.647 0.830 1.00 93.50 101 GLU A C 1
ATOM 769 O O . GLU A 1 101 ? -2.582 -2.723 1.621 1.00 93.50 101 GLU A O 1
ATOM 774 N N . LEU A 1 102 ? -1.660 -1.795 -0.200 1.00 91.81 102 LEU A N 1
ATOM 775 C CA . LEU A 1 102 ? -2.768 -0.871 -0.449 1.00 91.81 102 LEU A CA 1
ATOM 776 C C . LEU A 1 102 ? -4.079 -1.612 -0.736 1.00 91.81 102 LEU A C 1
ATOM 778 O O . LEU A 1 102 ? -5.131 -1.218 -0.233 1.00 91.81 102 LEU A O 1
ATOM 782 N N . LEU A 1 103 ? -4.040 -2.709 -1.498 1.00 92.94 103 LEU A N 1
ATOM 783 C CA . LEU A 1 103 ? -5.222 -3.544 -1.735 1.00 92.94 103 LEU A CA 1
ATOM 784 C C . LEU A 1 103 ? -5.743 -4.179 -0.441 1.00 92.94 103 LEU A C 1
ATOM 786 O O . LEU A 1 103 ? -6.955 -4.204 -0.219 1.00 92.94 103 LEU A O 1
ATOM 790 N N . ALA A 1 104 ? -4.847 -4.650 0.428 1.00 94.38 104 ALA A N 1
ATOM 791 C CA . ALA A 1 104 ? -5.224 -5.156 1.742 1.00 94.38 104 ALA A CA 1
ATOM 792 C C . ALA A 1 104 ? -5.827 -4.052 2.623 1.00 94.38 104 ALA A C 1
ATOM 794 O O . ALA A 1 104 ? -6.836 -4.286 3.285 1.00 94.38 104 ALA A O 1
ATOM 795 N N . ALA A 1 105 ? -5.277 -2.837 2.591 1.00 93.81 105 ALA A N 1
ATOM 796 C CA . ALA A 1 105 ? -5.836 -1.703 3.317 1.00 93.81 105 ALA A CA 1
ATOM 797 C C . ALA A 1 105 ? -7.231 -1.320 2.813 1.00 93.81 105 ALA A C 1
ATOM 799 O O . ALA A 1 105 ? -8.134 -1.111 3.619 1.00 93.81 105 ALA A O 1
ATOM 800 N N . VAL A 1 106 ? -7.442 -1.297 1.493 1.00 91.94 106 VAL A N 1
ATOM 801 C CA . VAL A 1 106 ? -8.764 -1.057 0.896 1.00 91.94 106 VAL A CA 1
ATOM 802 C C . VAL A 1 106 ? -9.766 -2.135 1.314 1.00 91.94 106 VAL A C 1
ATOM 804 O O . VAL A 1 106 ? -10.914 -1.801 1.605 1.00 91.94 106 VAL A O 1
ATOM 807 N N . ASP A 1 107 ? -9.358 -3.407 1.382 1.00 93.50 107 ASP A N 1
ATOM 808 C CA . ASP A 1 107 ? -10.214 -4.485 1.900 1.00 93.50 107 ASP A CA 1
ATOM 809 C C . ASP A 1 107 ? -10.630 -4.222 3.356 1.00 93.50 107 ASP A C 1
ATOM 811 O O . ASP A 1 107 ? -11.810 -4.324 3.685 1.00 93.50 107 ASP A O 1
ATOM 815 N N . LEU A 1 108 ? -9.694 -3.806 4.216 1.00 93.44 108 LEU A N 1
ATOM 816 C CA . LEU A 1 108 ? -9.993 -3.467 5.611 1.00 93.44 108 LEU A CA 1
ATOM 817 C C . LEU A 1 108 ? -10.911 -2.242 5.731 1.00 93.44 108 LEU A C 1
ATOM 819 O O . LEU A 1 108 ? -11.893 -2.290 6.465 1.00 93.44 108 LEU A O 1
ATOM 823 N N . VAL A 1 109 ? -10.673 -1.176 4.963 1.00 90.62 109 VAL A N 1
ATOM 824 C CA . VAL A 1 109 ? -11.575 -0.009 4.936 1.00 90.62 109 VAL A CA 1
ATOM 825 C C . VAL A 1 109 ? -12.987 -0.426 4.513 1.00 90.62 109 VAL A C 1
ATOM 827 O O . VAL A 1 109 ? -13.968 -0.030 5.139 1.00 90.62 109 VAL A O 1
ATOM 830 N N . ARG A 1 110 ? -13.116 -1.288 3.495 1.00 90.12 110 ARG A N 1
ATOM 831 C CA . ARG A 1 110 ? -14.418 -1.797 3.020 1.00 90.12 110 ARG A CA 1
ATOM 832 C C . ARG A 1 110 ? -15.151 -2.668 4.037 1.00 90.12 110 ARG A C 1
ATOM 834 O O . ARG A 1 110 ? -16.372 -2.769 3.960 1.00 90.12 110 ARG A O 1
ATOM 841 N N . ARG A 1 111 ? -14.439 -3.272 4.989 1.00 89.88 111 ARG A N 1
ATOM 842 C CA . ARG A 1 111 ? -15.036 -3.997 6.124 1.00 89.88 111 ARG A CA 1
ATOM 843 C C . ARG A 1 111 ? -15.590 -3.065 7.205 1.00 89.88 111 ARG A C 1
ATOM 845 O O . ARG A 1 111 ? -16.171 -3.561 8.165 1.00 89.88 111 ARG A O 1
ATOM 852 N N . GLY A 1 112 ? -15.440 -1.750 7.047 1.00 88.69 112 GLY A N 1
ATOM 853 C CA . GLY A 1 112 ? -15.950 -0.754 7.985 1.00 88.69 112 GLY A CA 1
ATOM 854 C C . GLY A 1 112 ? -15.027 -0.526 9.175 1.00 88.69 112 GLY A C 1
ATOM 855 O O . GLY A 1 112 ? -15.516 -0.268 10.271 1.00 88.69 112 GLY A O 1
ATOM 856 N N . LEU A 1 113 ? -13.712 -0.668 8.978 1.00 90.38 113 LEU A N 1
ATOM 857 C CA . LEU A 1 113 ? -12.752 -0.330 10.020 1.00 90.38 113 LEU A CA 1
ATOM 858 C C . LEU A 1 113 ? -12.646 1.193 10.192 1.00 90.38 113 LEU A C 1
ATOM 860 O O . LEU A 1 113 ? -12.589 1.918 9.199 1.00 90.38 113 LEU A O 1
ATOM 864 N N . ASP A 1 114 ? -12.550 1.662 11.437 1.00 89.38 114 ASP A N 1
ATOM 865 C CA . ASP A 1 114 ? -12.444 3.089 11.771 1.00 89.38 114 ASP A CA 1
ATOM 866 C C . ASP A 1 114 ? -11.105 3.681 11.309 1.00 89.38 114 ASP A C 1
ATOM 868 O O . ASP A 1 114 ? -11.013 4.856 10.953 1.00 89.38 114 ASP A O 1
ATOM 872 N N . ALA A 1 115 ? -10.050 2.862 11.324 1.00 90.44 115 ALA A N 1
ATOM 873 C CA . ALA A 1 115 ? -8.725 3.234 10.855 1.00 90.44 115 ALA A CA 1
ATOM 874 C C . ALA A 1 115 ? -7.982 2.040 10.256 1.00 90.44 115 ALA A C 1
ATOM 876 O O . ALA A 1 115 ? -8.145 0.897 10.686 1.00 90.44 115 ALA A O 1
ATOM 877 N N . VAL A 1 116 ? -7.099 2.327 9.301 1.00 92.56 116 VAL A N 1
ATOM 878 C CA . VAL A 1 116 ? -6.105 1.377 8.800 1.00 92.56 116 VAL A CA 1
ATOM 879 C C . VAL A 1 116 ? -4.734 2.034 8.858 1.00 92.56 116 VAL A C 1
ATOM 881 O O . VAL A 1 116 ? -4.548 3.148 8.374 1.00 92.56 116 VAL A O 1
ATOM 884 N N . VAL A 1 117 ? -3.787 1.333 9.467 1.00 92.44 117 VAL A N 1
ATOM 885 C CA . VAL A 1 117 ? -2.394 1.732 9.619 1.00 92.44 117 VAL A CA 1
ATOM 886 C C . VAL A 1 117 ? -1.551 0.880 8.676 1.00 92.44 117 VAL A C 1
ATOM 888 O O . VAL A 1 117 ? -1.659 -0.347 8.672 1.00 92.44 117 VAL A O 1
ATOM 891 N N . LEU A 1 118 ? -0.730 1.547 7.874 1.00 92.50 118 LEU A N 1
ATOM 892 C CA . LEU A 1 118 ? 0.239 0.935 6.971 1.00 92.50 118 LEU A CA 1
ATOM 893 C C . LEU A 1 118 ? 1.640 1.110 7.564 1.00 92.50 118 LEU A C 1
ATOM 895 O O . LEU A 1 118 ? 1.923 2.175 8.119 1.00 92.50 118 LEU A O 1
ATOM 899 N N . ASP A 1 119 ? 2.501 0.099 7.441 1.00 85.69 119 ASP A N 1
ATOM 900 C CA . ASP A 1 119 ? 3.932 0.274 7.703 1.00 85.69 119 ASP A CA 1
ATOM 901 C C . ASP A 1 119 ? 4.582 0.996 6.515 1.00 85.69 119 ASP A C 1
ATOM 903 O O . ASP A 1 119 ? 4.619 0.477 5.403 1.00 85.69 119 ASP A O 1
ATOM 907 N N . GLY A 1 120 ? 5.022 2.237 6.726 1.00 79.62 120 GLY A N 1
ATOM 908 C CA . GLY A 1 120 ? 5.620 3.055 5.676 1.00 79.62 120 GLY A CA 1
ATOM 909 C C . GLY A 1 120 ? 5.349 4.549 5.823 1.00 79.62 120 GLY A C 1
ATOM 910 O O . GLY A 1 120 ? 4.768 5.028 6.799 1.00 79.62 120 GLY A O 1
ATOM 911 N N . SER A 1 121 ? 5.794 5.311 4.825 1.00 77.00 121 SER A N 1
ATOM 912 C CA . SER A 1 121 ? 5.581 6.756 4.759 1.00 77.00 121 SER A CA 1
ATOM 913 C C . SER A 1 121 ? 4.671 7.107 3.594 1.00 77.00 121 SER A C 1
ATOM 915 O O . SER A 1 121 ? 4.997 6.821 2.444 1.00 77.00 121 SER A O 1
ATOM 917 N N . PHE A 1 122 ? 3.584 7.830 3.875 1.00 73.44 122 PHE A N 1
ATOM 918 C CA . PHE A 1 122 ? 2.678 8.359 2.852 1.00 73.44 122 PHE A CA 1
ATOM 919 C C . PHE A 1 122 ? 3.422 9.123 1.747 1.00 73.44 122 PHE A C 1
ATOM 921 O O . PHE A 1 122 ? 3.133 8.951 0.567 1.00 73.44 122 PHE A O 1
ATOM 928 N N . THR A 1 123 ? 4.416 9.937 2.114 1.00 67.56 123 THR A N 1
ATOM 929 C CA . THR A 1 123 ? 5.198 10.703 1.135 1.00 67.56 123 THR A CA 1
ATOM 930 C C . THR A 1 123 ? 6.043 9.799 0.246 1.00 67.56 123 THR A C 1
ATOM 932 O O . THR A 1 123 ? 6.141 10.051 -0.951 1.00 67.56 123 THR A O 1
ATOM 935 N N . SER A 1 124 ? 6.605 8.721 0.797 1.00 69.81 124 SER A N 1
ATOM 936 C CA . SER A 1 124 ? 7.361 7.736 0.023 1.00 69.81 124 SER A CA 1
ATOM 937 C C . SER A 1 124 ? 6.455 7.012 -0.968 1.00 69.81 124 SER A C 1
ATOM 939 O O . SER A 1 124 ? 6.826 6.907 -2.133 1.00 69.81 124 SER A O 1
ATOM 941 N N . GLU A 1 125 ? 5.245 6.628 -0.551 1.00 71.12 125 GLU A N 1
ATOM 942 C CA . GLU A 1 125 ? 4.254 5.995 -1.432 1.00 71.12 125 GLU A CA 1
ATOM 943 C C . GLU A 1 125 ? 3.806 6.913 -2.576 1.00 71.12 125 GLU A C 1
ATOM 945 O O . GLU A 1 125 ? 3.676 6.479 -3.720 1.00 71.12 125 GLU A O 1
ATOM 950 N N . MET A 1 126 ? 3.629 8.209 -2.306 1.00 67.81 126 MET A N 1
ATOM 951 C CA . MET A 1 126 ? 3.279 9.193 -3.340 1.00 67.81 126 MET A CA 1
ATOM 952 C C . MET A 1 126 ? 4.436 9.511 -4.295 1.00 67.81 126 MET A C 1
ATOM 954 O O . MET A 1 126 ? 4.205 10.027 -5.387 1.00 67.81 126 MET A O 1
ATOM 958 N N . MET A 1 127 ? 5.673 9.184 -3.918 1.00 65.31 127 MET A N 1
ATOM 959 C CA . MET A 1 127 ? 6.856 9.351 -4.764 1.00 65.31 127 MET A CA 1
ATOM 960 C C . MET A 1 127 ? 7.147 8.145 -5.665 1.00 65.31 127 MET A C 1
ATOM 962 O O . MET A 1 127 ? 7.891 8.281 -6.637 1.00 65.31 127 MET A O 1
ATOM 966 N N . VAL A 1 128 ? 6.543 6.984 -5.394 1.00 63.84 128 VAL A N 1
ATOM 967 C CA . VAL A 1 128 ? 6.694 5.753 -6.192 1.00 63.84 128 VAL A CA 1
ATOM 968 C C . VAL A 1 128 ? 6.453 5.952 -7.705 1.00 63.84 128 VAL A C 1
ATOM 970 O O . VAL A 1 128 ? 7.191 5.343 -8.491 1.00 63.84 128 VAL A O 1
ATOM 973 N N . PRO A 1 129 ? 5.496 6.794 -8.158 1.00 59.38 129 PRO A N 1
ATOM 974 C CA . PRO A 1 129 ? 5.297 7.087 -9.577 1.00 59.38 129 PRO A CA 1
ATOM 975 C C . PRO A 1 129 ? 6.459 7.858 -10.213 1.00 59.38 129 PRO A C 1
ATOM 977 O O . PRO A 1 129 ? 6.753 7.627 -11.376 1.00 59.38 129 PRO A O 1
ATOM 980 N N . PHE A 1 130 ? 7.151 8.724 -9.466 1.00 57.34 130 PHE A N 1
ATOM 981 C CA . PHE A 1 130 ? 8.242 9.577 -9.971 1.00 57.34 130 PHE A CA 1
ATOM 982 C C . PHE A 1 130 ? 9.591 8.861 -10.083 1.00 57.34 130 PHE A C 1
ATOM 984 O O . PHE A 1 130 ? 10.609 9.481 -10.382 1.00 57.34 130 PHE A O 1
ATOM 991 N N . GLY A 1 131 ? 9.613 7.557 -9.821 1.00 60.91 131 GLY A N 1
ATOM 992 C CA . GLY A 1 131 ? 10.757 6.719 -10.132 1.00 60.91 131 GLY A CA 1
ATOM 993 C C . GLY A 1 131 ? 10.782 6.297 -11.601 1.00 60.91 131 GLY A C 1
ATOM 994 O O . GLY A 1 131 ? 10.067 6.801 -12.463 1.00 60.91 131 GLY A O 1
ATOM 995 N N . HIS A 1 132 ? 11.553 5.250 -11.862 1.00 58.97 132 HIS A N 1
ATOM 996 C CA . HIS A 1 132 ? 11.757 4.683 -13.191 1.00 58.97 132 HIS A CA 1
ATOM 997 C C . HIS A 1 132 ? 10.470 4.304 -13.951 1.00 58.97 132 HIS A C 1
ATOM 999 O O . HIS A 1 132 ? 10.484 4.224 -15.173 1.00 58.97 132 HIS A O 1
ATOM 1005 N N . ALA A 1 133 ? 9.350 4.052 -13.267 1.00 58.03 133 ALA A N 1
ATOM 1006 C CA . ALA A 1 133 ? 8.080 3.772 -13.937 1.00 58.03 133 ALA A CA 1
ATOM 1007 C C . ALA A 1 133 ? 7.607 4.954 -14.802 1.00 58.03 133 ALA A C 1
ATOM 1009 O O . ALA A 1 133 ? 7.127 4.723 -15.911 1.00 58.03 133 ALA A O 1
ATOM 1010 N N . ARG A 1 134 ? 7.808 6.197 -14.339 1.00 60.59 134 ARG A N 1
ATOM 1011 C CA . ARG A 1 134 ? 7.579 7.402 -15.140 1.00 60.59 134 ARG A CA 1
ATOM 1012 C C . ARG A 1 134 ? 8.602 7.517 -16.264 1.00 60.59 134 ARG A C 1
ATOM 1014 O O . ARG A 1 134 ? 8.185 7.670 -17.403 1.00 60.59 134 ARG A O 1
ATOM 1021 N N . ASP A 1 135 ? 9.890 7.297 -15.992 1.00 62.81 135 ASP A N 1
ATOM 1022 C CA . ASP A 1 135 ? 10.930 7.326 -17.037 1.00 62.81 135 ASP A CA 1
ATOM 1023 C C . ASP A 1 135 ? 10.647 6.319 -18.166 1.00 62.81 135 ASP A C 1
ATOM 1025 O O . ASP A 1 135 ? 10.780 6.637 -19.344 1.00 62.81 135 ASP A O 1
ATOM 1029 N N . VAL A 1 136 ? 10.226 5.094 -17.829 1.00 61.66 136 VAL A N 1
ATOM 1030 C CA . VAL A 1 136 ? 9.851 4.064 -18.813 1.00 61.66 136 VAL A CA 1
ATOM 1031 C C . VAL A 1 136 ? 8.570 4.430 -19.528 1.00 61.66 136 VAL A C 1
ATOM 1033 O O . VAL A 1 136 ? 8.474 4.173 -20.722 1.00 61.66 136 VAL A O 1
ATOM 1036 N N . HIS A 1 137 ? 7.583 4.986 -18.827 1.00 59.69 137 HIS A N 1
ATOM 1037 C CA . HIS A 1 137 ? 6.342 5.422 -19.452 1.00 59.69 137 HIS A CA 1
ATOM 1038 C C . HIS A 1 137 ? 6.603 6.538 -20.468 1.00 59.69 137 HIS A C 1
ATOM 1040 O O . HIS A 1 137 ? 6.174 6.426 -21.614 1.00 59.69 137 HIS A O 1
ATOM 1046 N N . GLU A 1 138 ? 7.372 7.556 -20.084 1.00 61.19 138 GLU A N 1
ATOM 1047 C CA . GLU A 1 138 ? 7.771 8.670 -20.944 1.00 61.19 138 GLU A CA 1
ATOM 1048 C C . GLU A 1 138 ? 8.612 8.181 -22.131 1.00 61.19 138 GLU A C 1
ATOM 1050 O O . GLU A 1 138 ? 8.343 8.539 -23.279 1.00 61.19 138 GLU A O 1
ATOM 1055 N N . GLU A 1 139 ? 9.579 7.292 -21.890 1.00 62.34 139 GLU A N 1
ATOM 1056 C CA . GLU A 1 139 ? 10.420 6.706 -22.935 1.00 62.34 139 GLU A CA 1
ATOM 1057 C C . GLU A 1 139 ? 9.619 5.825 -23.903 1.00 62.34 139 GLU A C 1
ATOM 1059 O O . GLU A 1 139 ? 9.768 5.933 -25.122 1.00 62.34 139 GLU A O 1
ATOM 1064 N N . ALA A 1 140 ? 8.747 4.962 -23.378 1.00 58.06 140 ALA A N 1
ATOM 1065 C CA . ALA A 1 140 ? 7.897 4.086 -24.173 1.00 58.06 140 ALA A CA 1
ATOM 1066 C C . ALA A 1 140 ? 6.880 4.890 -24.984 1.00 58.06 140 ALA A C 1
ATOM 1068 O O . ALA A 1 140 ? 6.666 4.585 -26.156 1.00 58.06 140 ALA A O 1
ATOM 1069 N N . ALA A 1 141 ? 6.292 5.936 -24.406 1.00 58.06 141 ALA A N 1
ATOM 1070 C CA . ALA A 1 141 ? 5.370 6.804 -25.121 1.00 58.06 141 ALA A CA 1
ATOM 1071 C C . ALA A 1 141 ? 6.074 7.597 -26.230 1.00 58.06 141 ALA A C 1
ATOM 1073 O O . ALA A 1 141 ? 5.561 7.681 -27.350 1.00 58.06 141 ALA A O 1
ATOM 1074 N N . ARG A 1 142 ? 7.293 8.082 -25.959 1.00 57.94 142 ARG A N 1
ATOM 1075 C CA . ARG A 1 142 ? 8.159 8.741 -26.943 1.00 57.94 142 ARG A CA 1
ATOM 1076 C C . ARG A 1 142 ? 8.536 7.814 -28.100 1.00 57.94 142 ARG A C 1
ATOM 1078 O O . ARG A 1 142 ? 8.461 8.226 -29.255 1.00 57.94 142 ARG A O 1
ATOM 1085 N N . LEU A 1 143 ? 8.912 6.567 -27.809 1.00 61.09 143 LEU A N 1
ATOM 1086 C CA . LEU A 1 143 ? 9.281 5.564 -28.818 1.00 61.09 143 LEU A CA 1
ATOM 1087 C C . LEU A 1 143 ? 8.078 5.040 -29.613 1.00 61.09 143 LEU A C 1
ATOM 1089 O O . LEU A 1 143 ? 8.214 4.736 -30.796 1.00 61.09 143 LEU A O 1
ATOM 1093 N N . ALA A 1 144 ? 6.904 4.938 -28.988 1.00 58.38 144 ALA A N 1
ATOM 1094 C CA . ALA A 1 144 ? 5.689 4.439 -29.627 1.00 58.38 144 ALA A CA 1
ATOM 1095 C C . ALA A 1 144 ? 4.944 5.505 -30.452 1.00 58.38 144 ALA A C 1
ATOM 1097 O O . ALA A 1 144 ? 3.927 5.188 -31.068 1.00 58.38 144 ALA A O 1
ATOM 1098 N N . GLY A 1 145 ? 5.406 6.765 -30.454 1.00 52.72 145 GLY A N 1
ATOM 1099 C CA . GLY A 1 145 ? 4.676 7.884 -31.064 1.00 52.72 145 GLY A CA 1
ATOM 1100 C C . GLY A 1 145 ? 3.293 8.101 -30.436 1.00 52.72 145 GLY A C 1
ATOM 1101 O O . GLY A 1 145 ? 2.405 8.679 -31.065 1.00 52.72 145 GLY A O 1
ATOM 1102 N N . PHE A 1 146 ? 3.092 7.592 -29.218 1.00 54.91 146 PHE A N 1
ATOM 1103 C CA . PHE A 1 146 ? 1.835 7.671 -28.493 1.00 54.91 146 PHE A CA 1
ATOM 1104 C C . PHE A 1 146 ? 1.672 9.103 -27.986 1.00 54.91 146 PHE A C 1
ATOM 1106 O O . PHE A 1 146 ? 2.541 9.620 -27.286 1.00 54.91 146 PHE A O 1
ATOM 1113 N N . ARG A 1 147 ? 0.560 9.761 -28.328 1.00 57.16 147 ARG A N 1
ATOM 1114 C CA . ARG A 1 147 ? 0.213 11.054 -27.726 1.00 57.16 147 ARG A CA 1
ATOM 1115 C C . ARG A 1 147 ? -0.178 10.813 -26.272 1.00 57.16 147 ARG A C 1
ATOM 1117 O O . ARG A 1 147 ? -1.327 10.471 -26.007 1.00 57.16 147 ARG A O 1
ATOM 1124 N N . VAL A 1 148 ? 0.790 10.962 -25.368 1.00 54.84 148 VAL A N 1
ATOM 1125 C CA . VAL A 1 148 ? 0.618 10.862 -23.907 1.00 54.84 148 VAL A CA 1
ATOM 1126 C C . VAL A 1 148 ? -0.573 11.697 -23.456 1.00 54.84 148 VAL A C 1
ATOM 1128 O O . VAL A 1 148 ? -1.444 11.185 -22.769 1.00 54.84 148 VAL A O 1
ATOM 1131 N N . GLU A 1 149 ? -0.693 12.909 -23.996 1.00 55.19 149 GLU A N 1
ATOM 1132 C CA . GLU A 1 149 ? -1.791 13.841 -23.726 1.00 55.19 149 GLU A CA 1
ATOM 1133 C C . GLU A 1 149 ? -3.170 13.218 -23.992 1.00 55.19 149 GLU A C 1
ATOM 1135 O O . GLU A 1 149 ? -4.091 13.414 -23.215 1.00 55.19 149 GLU A O 1
ATOM 1140 N N . ALA A 1 150 ? -3.325 12.400 -25.039 1.00 54.56 150 ALA A N 1
ATOM 1141 C CA . ALA A 1 150 ? -4.600 11.749 -25.346 1.00 54.56 150 ALA A CA 1
ATOM 1142 C C . ALA A 1 150 ? -4.896 10.552 -24.423 1.00 54.56 150 ALA A C 1
ATOM 1144 O O . ALA A 1 150 ? -6.061 10.230 -24.189 1.00 54.56 150 ALA A O 1
ATOM 1145 N N . ALA A 1 151 ? -3.859 9.878 -23.916 1.00 52.56 151 ALA A N 1
ATOM 1146 C CA . ALA A 1 151 ? -3.995 8.776 -22.966 1.00 52.56 151 ALA A CA 1
ATOM 1147 C C . ALA A 1 151 ? -4.255 9.287 -21.541 1.00 52.56 151 ALA A C 1
ATOM 1149 O O . ALA A 1 151 ? -5.083 8.713 -20.839 1.00 52.56 151 ALA A O 1
ATOM 1150 N N . GLU A 1 152 ? -3.611 10.385 -21.145 1.00 51.84 152 GLU A N 1
ATOM 1151 C CA . GLU A 1 152 ? -3.885 11.100 -19.897 1.00 51.84 152 GLU A CA 1
ATOM 1152 C C . GLU A 1 152 ? -5.280 11.724 -19.919 1.00 51.84 152 GLU A C 1
ATOM 1154 O O . GLU A 1 152 ? -6.047 11.510 -18.989 1.00 51.84 152 GLU A O 1
ATOM 1159 N N . GLU A 1 153 ? -5.683 12.374 -21.015 1.00 54.91 153 GLU A N 1
ATOM 1160 C CA . GLU A 1 153 ? -7.027 12.950 -21.158 1.00 54.91 153 GLU A CA 1
ATOM 1161 C C . GLU A 1 153 ? -8.120 11.862 -21.180 1.00 54.91 153 GLU A C 1
ATOM 1163 O O . GLU A 1 153 ? -9.219 12.050 -20.649 1.00 54.91 153 GLU A O 1
ATOM 1168 N N . ALA A 1 154 ? -7.827 10.686 -21.750 1.00 53.06 154 ALA A N 1
ATOM 1169 C CA . ALA A 1 154 ? -8.700 9.517 -21.655 1.00 53.06 154 ALA A CA 1
ATOM 1170 C C . ALA A 1 154 ? -8.723 8.931 -20.234 1.00 53.06 154 ALA A C 1
ATOM 1172 O O . ALA A 1 154 ? -9.790 8.561 -19.745 1.00 53.06 154 ALA A O 1
ATOM 1173 N N . GLY A 1 155 ? -7.572 8.876 -19.561 1.00 47.53 155 GLY A N 1
ATOM 1174 C CA . GLY A 1 155 ? -7.431 8.424 -18.180 1.00 47.53 155 GLY A CA 1
ATOM 1175 C C . GLY A 1 155 ? -8.190 9.315 -17.200 1.00 47.53 155 GLY A C 1
ATOM 1176 O O . GLY A 1 155 ? -8.960 8.803 -16.393 1.00 47.53 155 GLY A O 1
ATOM 1177 N N . GLU A 1 156 ? -8.064 10.637 -17.319 1.00 51.25 156 GLU A N 1
ATOM 1178 C CA . GLU A 1 156 ? -8.813 11.616 -16.530 1.00 51.25 156 GLU A CA 1
ATOM 1179 C C . GLU A 1 156 ? -10.315 11.563 -16.819 1.00 51.25 156 GLU A C 1
ATOM 1181 O O . GLU A 1 156 ? -11.118 11.644 -15.888 1.00 51.25 156 GLU A O 1
ATOM 1186 N N . LYS A 1 157 ? -10.728 11.364 -18.080 1.00 50.62 157 LYS A N 1
ATOM 1187 C CA . LYS A 1 157 ? -12.146 11.162 -18.431 1.00 50.62 157 LYS A CA 1
ATOM 1188 C C . LYS A 1 157 ? -12.718 9.888 -17.829 1.00 50.62 157 LYS A C 1
ATOM 1190 O O . LYS A 1 157 ? -13.810 9.924 -17.279 1.00 50.62 157 LYS A O 1
ATOM 1195 N N . ILE A 1 158 ? -11.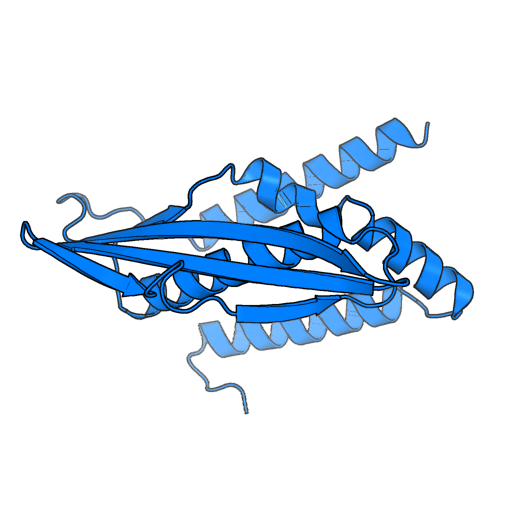991 8.776 -17.903 1.00 52.97 158 ILE A N 1
ATOM 1196 C CA . ILE A 1 158 ? -12.422 7.518 -17.286 1.00 52.97 158 ILE A CA 1
ATOM 1197 C C . ILE A 1 158 ? -12.493 7.707 -15.775 1.00 52.97 158 ILE A C 1
ATOM 1199 O O . ILE A 1 158 ? -13.510 7.416 -15.165 1.00 52.97 158 ILE A O 1
ATOM 1203 N N . TYR A 1 159 ? -11.451 8.269 -15.175 1.00 43.16 159 TYR A N 1
ATOM 1204 C CA . TYR A 1 159 ? -11.358 8.460 -13.740 1.00 43.16 159 TYR A CA 1
ATOM 1205 C C . TYR A 1 159 ? -12.432 9.404 -13.176 1.00 43.16 159 TYR A C 1
ATOM 1207 O O . TYR A 1 159 ? -13.046 9.091 -12.156 1.00 43.16 159 TYR A O 1
ATOM 1215 N N . SER A 1 160 ? -12.707 10.528 -13.842 1.00 53.62 160 SER A N 1
ATOM 1216 C CA . SER A 1 160 ? -13.797 11.443 -13.472 1.00 53.62 160 SER A CA 1
ATOM 1217 C C . SER A 1 160 ? -15.164 10.763 -13.561 1.00 53.62 160 SER A C 1
ATOM 1219 O O . SER A 1 160 ? -15.960 10.895 -12.632 1.00 53.62 160 SER A O 1
ATOM 1221 N N . PHE A 1 161 ? -15.390 9.944 -14.591 1.00 53.09 161 PHE A N 1
ATOM 1222 C CA . PHE A 1 161 ? -16.601 9.135 -14.728 1.00 53.09 161 PHE A CA 1
ATOM 1223 C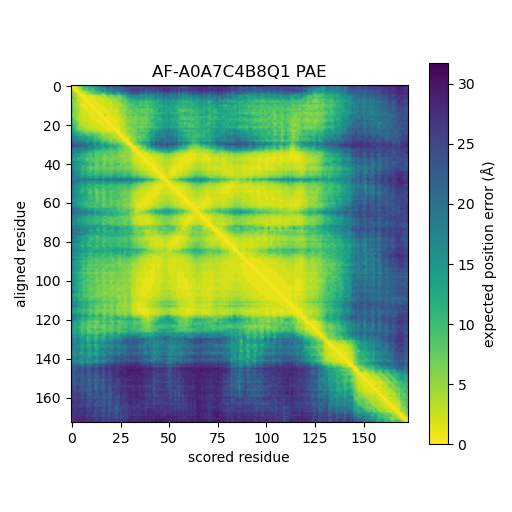 C . PHE A 1 161 ? -16.748 8.118 -13.583 1.00 53.09 161 PHE A C 1
ATOM 1225 O O . PHE A 1 161 ? -17.818 7.985 -12.992 1.00 53.09 161 PHE A O 1
ATOM 1232 N N . THR A 1 162 ? -15.657 7.445 -13.205 1.00 51.16 162 THR A N 1
ATOM 1233 C CA . THR A 1 162 ? -15.640 6.465 -12.110 1.00 51.16 162 THR A CA 1
ATOM 1234 C C . THR A 1 162 ? -15.902 7.113 -10.748 1.00 51.16 162 THR A C 1
ATOM 1236 O O . THR A 1 162 ? -16.594 6.540 -9.907 1.00 51.16 162 THR A O 1
ATOM 1239 N N . VAL A 1 163 ? -15.372 8.319 -10.520 1.00 49.22 163 VAL A N 1
ATOM 1240 C CA . VAL A 1 163 ? -15.573 9.090 -9.281 1.00 49.22 163 VAL A CA 1
ATOM 1241 C C . VAL A 1 163 ? -16.993 9.668 -9.206 1.00 49.22 163 VAL A C 1
ATOM 1243 O O . VAL A 1 163 ? -17.598 9.660 -8.131 1.00 49.22 163 VAL A O 1
ATOM 1246 N N . GLU A 1 164 ? -17.570 10.116 -10.325 1.00 52.50 164 GLU A N 1
ATOM 1247 C CA . GLU A 1 164 ? -18.978 10.534 -10.380 1.00 52.50 164 GLU A CA 1
ATOM 1248 C C . GLU A 1 164 ? -19.942 9.365 -10.143 1.00 52.50 164 GLU A C 1
ATOM 1250 O O . GLU A 1 164 ? -20.88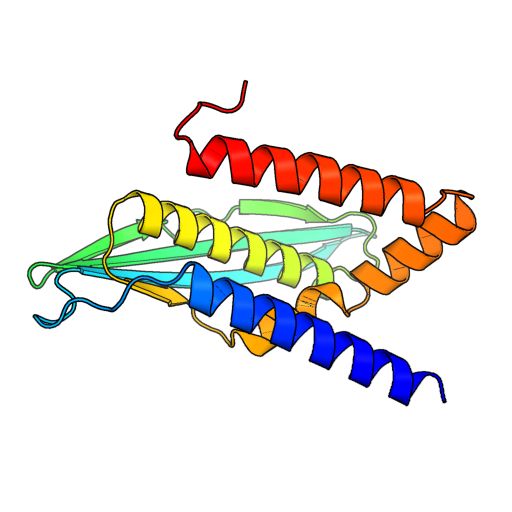0 9.499 -9.360 1.00 52.50 164 GLU A O 1
ATOM 1255 N N . ALA A 1 165 ? -19.697 8.203 -10.748 1.00 52.09 165 ALA A N 1
ATOM 1256 C CA . ALA A 1 165 ? -20.517 7.012 -10.526 1.00 52.09 165 ALA A CA 1
ATOM 1257 C C . ALA A 1 165 ? -20.435 6.523 -9.066 1.00 52.09 165 ALA A C 1
ATOM 1259 O O . ALA A 1 165 ? -21.459 6.261 -8.432 1.00 52.09 165 ALA A O 1
ATOM 1260 N N . ALA A 1 166 ? -19.227 6.497 -8.488 1.00 47.09 166 ALA A N 1
ATOM 1261 C CA . ALA A 1 166 ? -19.013 6.105 -7.095 1.00 47.09 166 ALA A CA 1
ATOM 1262 C C . ALA A 1 166 ? -19.658 7.076 -6.088 1.00 47.09 166 ALA A C 1
ATOM 1264 O O . ALA A 1 166 ? -20.181 6.639 -5.065 1.00 47.09 166 ALA A O 1
ATOM 1265 N N . SER A 1 167 ? -19.667 8.383 -6.375 1.00 47.19 167 SER A N 1
ATOM 1266 C CA . SER A 1 167 ? -20.314 9.390 -5.515 1.00 47.19 167 SER A CA 1
ATOM 1267 C C . SER A 1 167 ? -21.844 9.392 -5.614 1.00 47.19 167 SER A C 1
ATOM 1269 O O . SER A 1 167 ? -22.510 9.840 -4.681 1.00 47.19 167 SER A O 1
ATOM 1271 N N . ARG A 1 168 ? -22.412 8.842 -6.695 1.00 51.09 168 ARG A N 1
ATOM 1272 C CA . ARG A 1 168 ? -23.861 8.623 -6.864 1.00 51.09 168 ARG A CA 1
ATOM 1273 C C . ARG A 1 168 ? -24.333 7.242 -6.388 1.00 51.09 168 ARG A C 1
ATOM 1275 O O . ARG A 1 168 ? -25.532 6.984 -6.391 1.00 51.09 168 ARG A O 1
ATOM 1282 N N . GLY A 1 169 ? -23.416 6.375 -5.948 1.00 44.34 169 GLY A N 1
ATOM 1283 C CA . GLY A 1 169 ? -23.729 5.020 -5.483 1.00 44.34 169 GLY A CA 1
ATOM 1284 C C . GLY A 1 169 ? -24.150 4.055 -6.597 1.00 44.34 169 GLY A C 1
ATOM 1285 O O . GLY A 1 169 ? -24.765 3.029 -6.308 1.00 44.34 169 GLY A O 1
ATOM 1286 N N . GLU A 1 170 ? -23.847 4.368 -7.859 1.00 46.78 170 GLU A N 1
ATOM 1287 C CA . GLU A 1 170 ? -24.191 3.518 -8.999 1.00 46.78 170 GLU A CA 1
ATOM 1288 C C . GLU A 1 170 ? -23.103 2.451 -9.229 1.00 46.78 170 GLU A C 1
ATOM 1290 O O . GLU A 1 170 ? -21.908 2.759 -9.171 1.00 46.78 170 GLU A O 1
ATOM 1295 N N . PRO A 1 171 ? -23.474 1.180 -9.474 1.00 43.06 171 PRO A N 1
ATOM 1296 C CA . PRO A 1 171 ? -22.502 0.137 -9.764 1.00 43.06 171 PRO A CA 1
ATOM 1297 C C . PRO A 1 171 ? -21.857 0.377 -11.132 1.00 43.06 171 PRO A C 1
ATOM 1299 O O . PRO A 1 171 ? -22.541 0.592 -12.130 1.00 43.06 171 PRO A O 1
ATOM 1302 N N . LEU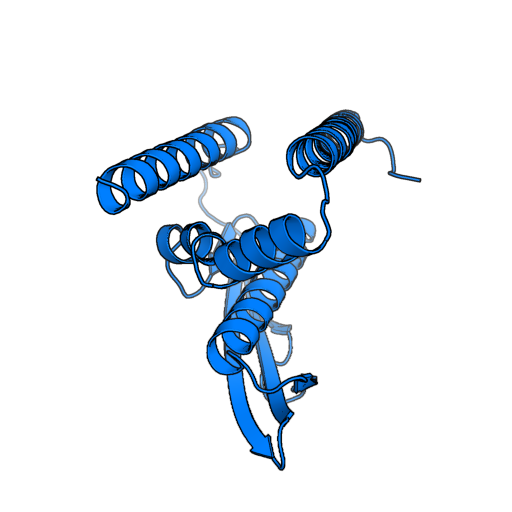 A 1 172 ? -20.528 0.307 -11.172 1.00 47.12 172 LEU A N 1
ATOM 1303 C CA . LEU A 1 172 ? -19.743 0.396 -12.401 1.00 47.12 172 LEU A CA 1
ATOM 1304 C C . LEU A 1 172 ? -19.928 -0.902 -13.201 1.00 47.12 172 LEU A C 1
ATOM 1306 O O . LEU A 1 172 ? -19.404 -1.943 -12.800 1.00 47.12 172 LEU A O 1
ATOM 1310 N N . SER A 1 173 ? -20.711 -0.846 -14.281 1.00 47.75 173 SER A N 1
ATOM 1311 C CA . SER A 1 173 ? -20.910 -1.945 -15.240 1.00 47.75 173 SER A CA 1
ATOM 1312 C C . SER A 1 173 ? -19.952 -1.862 -16.417 1.00 47.75 173 SER A C 1
ATOM 1314 O O . SER A 1 173 ? -19.891 -0.756 -17.003 1.00 47.75 173 SER A O 1
#

Mean predicted aligned error: 12.87 Å

Organism: Thermofilum pendens (NCBI:txid2269)

Nearest PDB structures (foldseek):
  2ygk-assembly1_B  TM=6.429E-01  e=4.963E-04  Saccharolobus solfataricus
  3taz-assembly1_B  TM=4.569E-01  e=2.640E-04  Pyrococcus furiosus DSM 3638
  3tal-assembly1_B  TM=5.704E-01  e=8.225E-04  Pyrococcus furiosus DSM 3638
  3tai-assembly1_A  TM=3.560E-01  e=1.090E-04  Pyrococcus furiosus DSM 3638
  3tai-assembly1_B  TM=4.250E-01  e=1.280E-03  Pyrococcus furiosus DSM 3638

Secondary structure (DSSP, 8-state):
-HHHHHHHHHHHHHHHHHHHHHHHPPPPPTT--SEEEEEEEEEEEEEETTEEEEEEEEEEEEEETTEEEEEEEGGGSPEEEEE-S-TTHHHHHHHHHHHHHHHHHHHHHHTT-SEEEESS-HHHHHHGGGTHHHHHHHHHHHHTT--HHHHHHHHHHHHHHHHHHHHTT----

Radius of gyration: 19.22 Å; Cα contacts (8 Å, |Δi|>4): 192; chains: 1; bounding box: 43×42×54 Å

Solvent-accessible surface area (backbone atoms only — not comparable to full-atom values): 9930 Å² total; per-residue (Å²): 115,71,73,58,56,54,51,52,53,51,53,51,50,53,51,55,50,51,58,48,48,62,73,70,56,73,83,76,63,91,90,53,77,70,30,36,32,40,36,44,64,51,74,50,78,45,84,52,97,69,27,28,45,35,39,37,22,49,30,28,37,38,39,40,92,93,42,80,46,77,75,40,75,13,79,84,64,52,51,75,45,77,43,74,68,39,79,66,45,69,62,52,50,50,52,51,48,53,52,53,38,50,52,52,46,51,53,45,50,73,72,68,42,75,39,72,46,67,77,78,51,74,69,59,63,71,44,57,58,79,40,66,65,40,54,50,49,54,50,49,29,63,73,66,70,48,61,58,68,60,53,50,54,48,46,51,50,52,50,52,51,53,51,53,34,57,75,69,71,49,83,91,126